Protein AF-A0A1H6V659-F1 (afdb_monomer_lite)

Secondary structure (DSSP, 8-state):
-PPPPHHHHHHHHHHHHHHHHHHHHHHHHHHHHHHSTT-PPPHHHHHHHHHHHHHHHHHHHTT------SSHHHHHHHHHHHIIIIIHHHHHHHHHHHHHHHHHHHHHHT-PPP-HHHHHHHHHHHHHH-TT---

Foldseek 3Di:
DDWDDPVVVVVPPLVVLLVLLLVLLVVLQVVVCVVPPPQHQDPVNSVVLSVVSSVQLVVVCVPVDDDGHRDDVVVVVSVVVCCVVPVVVVSNVVSNVSVVVVSVVVDVVVPDDPDPVRVVVVVVVVVVVDVPPDD

Structure (mmCIF, N/CA/C/O backbone):
data_AF-A0A1H6V659-F1
#
_entry.id   AF-A0A1H6V659-F1
#
loop_
_atom_site.group_PDB
_atom_site.id
_atom_site.type_symbol
_atom_site.label_atom_id
_atom_site.label_alt_id
_atom_site.label_comp_id
_atom_site.label_asym_id
_atom_site.label_entity_id
_atom_site.label_seq_id
_atom_site.pdbx_PDB_ins_code
_atom_site.Cartn_x
_atom_site.Cartn_y
_atom_site.Cartn_z
_atom_site.occupancy
_atom_site.B_iso_or_equiv
_atom_site.auth_seq_id
_atom_site.auth_comp_id
_atom_site.auth_asym_id
_atom_site.auth_atom_id
_atom_site.pdbx_PDB_model_num
ATOM 1 N N . MET A 1 1 ? 20.342 -2.936 -30.515 1.00 53.81 1 MET A N 1
ATOM 2 C CA . MET A 1 1 ? 19.584 -3.588 -29.428 1.00 53.81 1 MET A CA 1
ATOM 3 C C . MET A 1 1 ? 18.122 -3.238 -29.631 1.00 53.81 1 MET A C 1
ATOM 5 O O . MET A 1 1 ? 17.866 -2.112 -30.039 1.00 53.81 1 MET A O 1
ATOM 9 N N . SER A 1 2 ? 17.207 -4.199 -29.489 1.00 67.94 2 SER A N 1
ATOM 10 C CA . SER A 1 2 ? 15.768 -3.913 -29.564 1.00 67.94 2 SER A CA 1
ATOM 11 C C . SER A 1 2 ? 15.369 -3.206 -28.279 1.00 67.94 2 SER A C 1
ATOM 13 O O . SER A 1 2 ? 15.741 -3.675 -27.211 1.00 67.94 2 SER A O 1
ATOM 15 N N . GLU A 1 3 ? 14.647 -2.096 -28.379 1.00 75.81 3 GLU A N 1
ATOM 16 C CA . GLU A 1 3 ? 14.036 -1.466 -27.208 1.00 75.81 3 GLU A CA 1
ATOM 17 C C . GLU A 1 3 ? 13.006 -2.420 -26.590 1.00 75.81 3 GLU A C 1
ATOM 19 O O . GLU A 1 3 ? 12.356 -3.196 -27.306 1.00 75.81 3 GLU A O 1
ATOM 24 N N . LEU A 1 4 ? 12.878 -2.369 -25.263 1.00 82.50 4 LEU A N 1
ATOM 25 C CA . LEU A 1 4 ? 11.838 -3.082 -24.537 1.00 82.50 4 LEU A CA 1
ATOM 26 C C . LEU A 1 4 ? 10.469 -2.552 -24.972 1.00 82.50 4 LEU A C 1
ATOM 28 O O . LEU A 1 4 ? 10.239 -1.341 -25.054 1.00 82.50 4 LEU A O 1
ATOM 32 N N . LYS A 1 5 ? 9.540 -3.466 -25.241 1.00 86.06 5 LYS A N 1
ATOM 33 C CA . LYS A 1 5 ? 8.192 -3.100 -25.662 1.00 86.06 5 LYS A CA 1
ATOM 34 C C . LYS A 1 5 ? 7.433 -2.456 -24.507 1.00 86.06 5 LYS A C 1
ATOM 36 O O . LYS A 1 5 ? 7.476 -2.925 -23.370 1.00 86.06 5 LYS A O 1
ATOM 41 N N . LYS A 1 6 ? 6.689 -1.389 -24.806 1.00 83.69 6 LYS A N 1
ATOM 42 C CA . LYS A 1 6 ? 5.849 -0.711 -23.806 1.00 83.69 6 LYS A CA 1
ATOM 43 C C . LYS A 1 6 ? 4.789 -1.637 -23.229 1.00 83.69 6 LYS A C 1
ATOM 45 O O . LYS A 1 6 ? 4.456 -1.500 -22.059 1.00 83.69 6 LYS A O 1
ATOM 50 N N . GLU A 1 7 ? 4.290 -2.572 -24.025 1.00 87.25 7 GLU A N 1
ATOM 51 C CA . GLU A 1 7 ? 3.294 -3.552 -23.608 1.00 87.25 7 GLU A CA 1
ATOM 52 C C . GLU A 1 7 ? 3.806 -4.431 -22.459 1.00 87.25 7 GLU A C 1
ATOM 54 O O . GLU A 1 7 ? 3.070 -4.660 -21.503 1.00 87.25 7 GLU A O 1
ATOM 59 N N . ASP A 1 8 ? 5.076 -4.843 -22.502 1.00 88.50 8 ASP A N 1
ATOM 60 C CA . ASP A 1 8 ? 5.679 -5.691 -21.467 1.00 88.50 8 ASP A CA 1
ATOM 61 C C . ASP A 1 8 ? 5.825 -4.925 -20.139 1.00 88.50 8 ASP A C 1
ATOM 63 O O . ASP A 1 8 ? 5.511 -5.447 -19.067 1.00 88.50 8 ASP A O 1
ATOM 67 N N . MET A 1 9 ? 6.219 -3.646 -20.205 1.00 87.56 9 MET A N 1
ATOM 68 C CA . MET A 1 9 ? 6.275 -2.764 -19.031 1.00 87.56 9 MET A CA 1
ATOM 69 C C . MET A 1 9 ? 4.881 -2.527 -18.439 1.00 87.56 9 MET A C 1
ATOM 71 O O . MET A 1 9 ? 4.690 -2.633 -17.228 1.00 87.56 9 MET A O 1
ATOM 75 N N . LEU A 1 10 ? 3.896 -2.229 -19.290 1.00 85.06 10 LEU A N 1
ATOM 76 C CA . LEU A 1 10 ? 2.518 -1.958 -18.872 1.00 85.06 10 LEU A CA 1
ATOM 77 C C . LEU A 1 10 ? 1.808 -3.193 -18.315 1.00 85.06 10 LEU A C 1
ATOM 79 O O . LEU A 1 10 ? 0.912 -3.031 -17.495 1.00 85.06 10 LEU A O 1
ATOM 83 N N . ALA A 1 11 ? 2.204 -4.400 -18.715 1.00 89.06 11 ALA A N 1
ATOM 84 C CA . ALA A 1 11 ? 1.702 -5.632 -18.116 1.00 89.06 11 ALA A CA 1
ATOM 85 C C . ALA A 1 11 ? 2.274 -5.866 -16.706 1.00 89.06 11 ALA A C 1
ATOM 87 O O . ALA A 1 11 ? 1.576 -6.371 -15.837 1.00 89.06 11 ALA A O 1
ATOM 88 N N . TYR A 1 12 ? 3.525 -5.469 -16.458 1.00 90.62 12 TYR A N 1
ATOM 89 C CA . TYR A 1 12 ? 4.191 -5.672 -15.168 1.00 90.62 12 TYR A CA 1
ATOM 90 C C . TYR A 1 12 ? 3.716 -4.713 -14.068 1.00 90.62 12 TYR A C 1
ATOM 92 O O . TYR A 1 12 ? 3.625 -5.091 -12.900 1.00 90.62 12 TYR A O 1
ATOM 100 N N . ILE A 1 13 ? 3.438 -3.458 -14.430 1.00 91.62 13 ILE A N 1
ATOM 101 C CA . ILE A 1 13 ? 3.163 -2.384 -13.464 1.00 91.62 13 ILE A CA 1
ATOM 102 C C . ILE A 1 13 ? 1.929 -2.669 -12.586 1.00 91.62 13 ILE A C 1
ATOM 104 O O . ILE A 1 13 ? 2.074 -2.613 -11.365 1.00 91.62 13 ILE A O 1
ATOM 108 N N . PRO A 1 14 ? 0.731 -2.974 -13.128 1.00 92.56 14 PRO A N 1
ATOM 109 C CA . PRO A 1 14 ? -0.481 -3.106 -12.316 1.00 92.56 14 PRO A CA 1
ATOM 110 C C . PRO A 1 14 ? -0.367 -4.204 -11.259 1.00 92.56 14 PRO A C 1
ATOM 112 O O . PRO A 1 14 ? -0.750 -3.997 -10.104 1.00 92.56 14 PRO A O 1
ATOM 115 N N . ASP A 1 15 ? 0.226 -5.338 -11.637 1.00 94.06 15 ASP A N 1
ATOM 116 C CA . ASP A 1 15 ? 0.445 -6.470 -10.741 1.00 94.06 15 ASP A CA 1
ATOM 117 C C . ASP A 1 15 ? 1.363 -6.070 -9.585 1.00 94.06 15 ASP A C 1
ATOM 119 O O . ASP A 1 15 ? 1.059 -6.341 -8.422 1.00 94.06 15 ASP A O 1
ATOM 123 N N . LYS A 1 16 ? 2.448 -5.341 -9.874 1.00 94.88 16 LYS A N 1
ATOM 124 C CA . LYS A 1 16 ? 3.387 -4.905 -8.836 1.00 94.88 16 LYS A CA 1
ATOM 125 C C . LYS A 1 16 ? 2.857 -3.822 -7.925 1.00 94.88 16 LYS A C 1
ATOM 127 O O . LYS A 1 16 ? 3.142 -3.864 -6.730 1.00 94.88 16 LYS A O 1
ATOM 132 N N . LEU A 1 17 ? 2.084 -2.876 -8.447 1.00 95.38 17 LEU A N 1
ATOM 133 C CA . LEU A 1 17 ? 1.415 -1.881 -7.610 1.00 95.38 17 LEU A CA 1
ATOM 134 C C . LEU A 1 17 ? 0.403 -2.564 -6.677 1.00 95.38 17 LEU A C 1
ATOM 136 O O . LEU A 1 17 ? 0.343 -2.240 -5.493 1.00 95.38 17 LEU A O 1
ATOM 140 N N . THR A 1 18 ? -0.336 -3.555 -7.179 1.00 96.31 18 THR A N 1
ATOM 141 C CA . THR A 1 18 ? -1.296 -4.326 -6.377 1.00 96.31 18 THR A CA 1
ATOM 142 C C . THR A 1 18 ? -0.598 -5.133 -5.283 1.00 96.31 18 THR A C 1
ATOM 144 O O . THR A 1 18 ? -0.992 -5.056 -4.119 1.00 96.31 18 THR A O 1
ATOM 147 N N . GLU A 1 19 ? 0.460 -5.869 -5.635 1.00 96.75 19 GLU A N 1
ATOM 148 C CA . GLU A 1 19 ? 1.263 -6.672 -4.704 1.00 96.75 19 GLU A CA 1
ATOM 149 C C . GLU A 1 19 ? 1.836 -5.805 -3.576 1.00 96.75 19 GLU A C 1
ATOM 151 O O . GLU A 1 19 ? 1.592 -6.069 -2.397 1.00 96.75 19 GLU A O 1
ATOM 156 N N . LYS A 1 20 ? 2.542 -4.728 -3.936 1.00 96.50 20 LYS A N 1
ATOM 157 C CA . LYS A 1 20 ? 3.213 -3.836 -2.983 1.00 96.50 20 LYS A CA 1
ATOM 158 C C . LYS A 1 20 ? 2.225 -3.055 -2.117 1.00 96.50 20 LYS A C 1
ATOM 160 O O . LYS A 1 20 ? 2.389 -2.998 -0.900 1.00 96.50 20 LYS A O 1
ATOM 165 N N . GLY A 1 21 ? 1.165 -2.513 -2.721 1.00 95.94 21 GLY A N 1
ATOM 166 C CA . GLY A 1 21 ? 0.117 -1.793 -1.996 1.00 95.94 21 GLY A CA 1
ATOM 167 C C . GLY A 1 21 ? -0.611 -2.682 -0.986 1.00 95.94 21 GLY A C 1
ATOM 168 O O . GLY A 1 21 ? -0.854 -2.259 0.142 1.00 95.94 21 GLY A O 1
ATOM 169 N N . THR A 1 22 ? -0.896 -3.933 -1.358 1.00 96.62 22 THR A N 1
ATOM 170 C CA . THR A 1 22 ? -1.513 -4.913 -0.451 1.00 96.62 22 THR A CA 1
ATOM 171 C C . THR A 1 22 ? -0.572 -5.292 0.688 1.00 96.62 22 THR A C 1
ATOM 173 O O . THR A 1 22 ? -1.000 -5.326 1.840 1.00 96.62 22 THR A O 1
ATOM 176 N N . ALA A 1 23 ? 0.703 -5.556 0.386 1.00 96.38 23 ALA A N 1
ATOM 177 C CA . ALA A 1 23 ? 1.687 -5.971 1.382 1.00 96.38 23 ALA A CA 1
ATOM 178 C C . ALA A 1 23 ? 1.857 -4.925 2.495 1.00 96.38 23 ALA A C 1
ATOM 180 O O . ALA A 1 23 ? 1.699 -5.266 3.667 1.00 96.38 23 ALA A O 1
ATOM 181 N N . ILE A 1 24 ? 2.075 -3.652 2.135 1.00 95.44 24 ILE A N 1
ATOM 182 C CA . ILE A 1 24 ? 2.216 -2.573 3.126 1.00 95.44 24 ILE A CA 1
ATOM 183 C C . ILE A 1 24 ? 0.920 -2.381 3.916 1.00 95.44 24 ILE A C 1
ATOM 185 O O . ILE A 1 24 ? 0.961 -2.227 5.134 1.00 95.44 24 ILE A O 1
ATOM 189 N N . ALA A 1 25 ? -0.242 -2.409 3.256 1.00 95.81 25 ALA A N 1
ATOM 190 C CA . ALA A 1 25 ? -1.519 -2.253 3.947 1.00 95.81 25 ALA A CA 1
ATOM 191 C C . ALA A 1 25 ? -1.721 -3.324 5.027 1.00 95.81 25 ALA A C 1
ATOM 193 O O . ALA A 1 25 ? -2.099 -3.005 6.154 1.00 95.81 25 ALA A O 1
ATOM 194 N N . VAL A 1 26 ? -1.442 -4.587 4.695 1.00 95.69 26 VAL A N 1
ATOM 195 C CA . VAL A 1 26 ? -1.544 -5.705 5.639 1.00 95.69 26 VAL A CA 1
ATOM 196 C C . VAL A 1 26 ? -0.542 -5.552 6.780 1.00 95.69 26 VAL A C 1
ATOM 198 O O . VAL A 1 26 ? -0.919 -5.731 7.937 1.00 95.69 26 VAL A O 1
ATOM 201 N N . GLU A 1 27 ? 0.706 -5.199 6.477 1.00 95.75 27 GLU A N 1
ATOM 202 C CA . GLU A 1 27 ? 1.741 -4.980 7.487 1.00 95.75 27 GLU A CA 1
ATOM 203 C C . GLU A 1 27 ? 1.349 -3.874 8.477 1.00 95.75 27 GLU A C 1
ATOM 205 O O . GLU A 1 27 ? 1.367 -4.091 9.688 1.00 95.75 27 GLU A O 1
ATOM 210 N N . GLU A 1 28 ? 0.926 -2.713 7.978 1.00 95.50 28 GLU A N 1
ATOM 211 C CA . GLU A 1 28 ? 0.528 -1.574 8.807 1.00 95.50 28 GLU A CA 1
ATOM 212 C C . GLU A 1 28 ? -0.707 -1.875 9.663 1.00 95.50 28 GLU A C 1
ATOM 214 O O . GLU A 1 28 ? -0.763 -1.478 10.827 1.00 95.50 28 GLU A O 1
ATOM 219 N N . ILE A 1 29 ? -1.682 -2.618 9.128 1.00 94.44 29 ILE A N 1
ATOM 220 C CA . ILE A 1 29 ? -2.839 -3.091 9.901 1.00 94.44 29 ILE A CA 1
ATOM 221 C C . ILE A 1 29 ? -2.375 -3.975 11.063 1.00 94.44 29 ILE A C 1
ATOM 223 O O . ILE A 1 29 ? -2.781 -3.752 12.203 1.00 94.44 29 ILE A O 1
ATOM 227 N N . LEU A 1 30 ? -1.509 -4.955 10.796 1.00 93.62 30 LEU A N 1
ATOM 228 C CA . LEU A 1 30 ? -1.004 -5.863 11.829 1.00 93.62 30 LEU A CA 1
ATOM 229 C C . LEU A 1 30 ? -0.177 -5.121 12.885 1.00 93.62 30 LEU A C 1
ATOM 231 O O . LEU A 1 30 ? -0.320 -5.392 14.080 1.00 93.62 30 LEU A O 1
ATOM 235 N N . ASN A 1 31 ? 0.657 -4.170 12.463 1.00 94.50 31 ASN A N 1
ATOM 236 C CA . ASN A 1 31 ? 1.430 -3.323 13.366 1.00 94.50 31 ASN A CA 1
ATOM 237 C C . ASN A 1 31 ? 0.504 -2.487 14.254 1.00 94.50 31 ASN A C 1
ATOM 239 O O . ASN A 1 31 ? 0.663 -2.486 15.475 1.00 94.50 31 ASN A O 1
ATOM 243 N N . PHE A 1 32 ? -0.517 -1.859 13.672 1.00 93.31 32 PHE A N 1
ATOM 244 C CA . PHE A 1 32 ? -1.490 -1.078 14.424 1.00 93.31 32 PHE A CA 1
ATOM 245 C C . PHE A 1 32 ? -2.237 -1.918 15.469 1.00 93.31 32 PHE A C 1
ATOM 247 O O . PHE A 1 32 ? -2.370 -1.487 16.615 1.00 93.31 32 PHE A O 1
ATOM 254 N N . GLU A 1 33 ? -2.703 -3.115 15.111 1.00 92.50 33 GLU A N 1
ATOM 255 C CA . GLU A 1 33 ? -3.425 -4.007 16.030 1.00 92.50 33 GLU A CA 1
ATOM 256 C C . GLU A 1 33 ? -2.531 -4.531 17.155 1.00 92.50 33 GLU A C 1
ATOM 258 O O . GLU A 1 33 ? -2.971 -4.665 18.299 1.00 92.50 33 GLU A O 1
ATOM 263 N N . LYS A 1 34 ? -1.251 -4.773 16.856 1.00 93.19 34 LYS A N 1
ATOM 264 C CA . LYS A 1 34 ? -0.245 -5.136 17.857 1.00 93.19 34 LYS A CA 1
ATOM 265 C C . LYS A 1 34 ? 0.032 -3.990 18.833 1.00 93.19 34 LYS A C 1
ATOM 267 O O . LYS A 1 34 ? 0.211 -4.238 20.023 1.00 93.19 34 LYS A O 1
ATOM 272 N N . GLU A 1 35 ? 0.074 -2.753 18.342 1.00 93.06 35 GLU A N 1
ATOM 273 C CA . GLU A 1 35 ? 0.264 -1.546 19.157 1.00 93.06 35 GLU A CA 1
ATOM 274 C C . GLU A 1 35 ? -0.990 -1.159 19.957 1.00 93.06 35 GLU A C 1
ATOM 276 O O . GLU A 1 35 ? -0.877 -0.522 21.004 1.00 93.06 35 GLU A O 1
ATOM 281 N N . ASN A 1 36 ? -2.180 -1.557 19.496 1.00 88.44 36 ASN A N 1
ATOM 282 C CA . ASN A 1 36 ? -3.470 -1.197 20.087 1.00 88.44 36 ASN A CA 1
ATOM 283 C C . ASN A 1 36 ? -4.288 -2.445 20.462 1.00 88.44 36 ASN A C 1
ATOM 285 O O . ASN A 1 36 ? -5.353 -2.689 19.880 1.00 88.44 36 ASN A O 1
ATOM 289 N N . PRO A 1 37 ? -3.835 -3.230 21.459 1.00 83.56 37 PRO A N 1
ATOM 290 C CA . PRO A 1 37 ? -4.552 -4.421 21.892 1.00 83.56 37 PRO A CA 1
ATOM 291 C C . PRO A 1 37 ? -5.968 -4.048 22.356 1.00 83.56 37 PRO A C 1
ATOM 293 O O . PRO A 1 37 ? -6.145 -3.241 23.267 1.00 83.56 37 PRO A O 1
ATOM 296 N N . GLY A 1 38 ? -6.981 -4.630 21.711 1.00 79.38 38 GLY A N 1
ATOM 297 C CA . GLY A 1 38 ? -8.400 -4.358 21.975 1.00 79.38 38 GLY A CA 1
ATOM 298 C C . GLY A 1 38 ? -9.119 -3.584 20.867 1.00 79.38 38 GLY A C 1
ATOM 299 O O . GLY A 1 38 ? -10.346 -3.551 20.866 1.00 79.38 38 GLY A O 1
ATOM 300 N N . ILE A 1 39 ? -8.390 -3.027 19.896 1.00 81.25 39 ILE A N 1
ATOM 301 C CA . ILE A 1 39 ? -8.976 -2.510 18.656 1.00 81.25 39 ILE A CA 1
ATOM 302 C C . ILE A 1 39 ? -8.754 -3.553 17.568 1.00 81.25 39 ILE A C 1
ATOM 304 O O . ILE A 1 39 ? -7.623 -3.788 17.158 1.00 81.25 39 ILE A O 1
ATOM 308 N N . ASN A 1 40 ? -9.836 -4.169 17.101 1.00 84.38 40 ASN A N 1
ATOM 309 C CA . ASN A 1 40 ? -9.804 -5.019 15.917 1.00 84.38 40 ASN A CA 1
ATOM 310 C C . ASN A 1 40 ? -10.367 -4.233 14.735 1.00 84.38 40 ASN A C 1
ATOM 312 O O . ASN A 1 40 ? -11.483 -3.716 14.826 1.00 84.38 40 ASN A O 1
ATOM 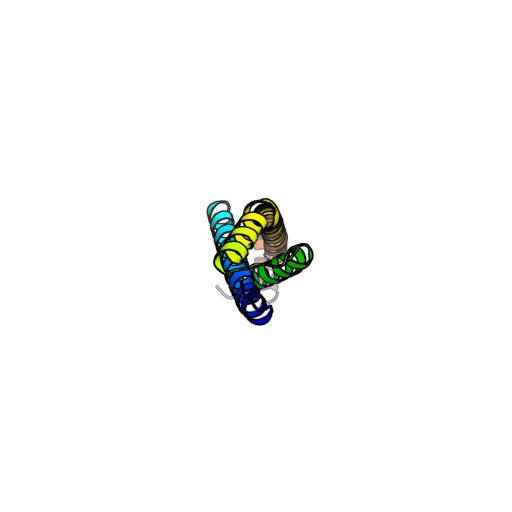316 N N . ILE A 1 41 ? -9.610 -4.148 13.643 1.00 87.50 41 ILE A N 1
ATOM 317 C CA . ILE A 1 41 ? -10.064 -3.491 12.419 1.00 87.50 41 ILE A CA 1
ATOM 318 C C . ILE A 1 41 ? -11.041 -4.437 11.699 1.00 87.50 41 ILE A C 1
ATOM 320 O O . ILE A 1 41 ? -10.640 -5.545 11.316 1.00 87.50 41 ILE A O 1
ATOM 324 N N . PRO A 1 42 ? -12.310 -4.029 11.489 1.00 90.31 42 PRO A N 1
ATOM 325 C CA . PRO A 1 42 ? -13.301 -4.817 10.759 1.00 90.31 42 PRO A CA 1
ATOM 326 C C . PRO A 1 42 ? -12.844 -5.190 9.342 1.00 90.31 42 PRO A C 1
ATOM 328 O O . PRO A 1 42 ? -12.080 -4.461 8.711 1.00 90.31 42 PRO A O 1
ATOM 331 N N . ALA A 1 43 ? -13.301 -6.336 8.832 1.00 90.75 43 ALA A N 1
ATOM 332 C CA . ALA A 1 43 ? -12.829 -6.887 7.558 1.00 90.75 43 ALA A CA 1
ATOM 333 C C . ALA A 1 43 ? -13.111 -5.973 6.348 1.00 90.75 43 ALA A C 1
ATOM 335 O O . ALA A 1 43 ? -12.250 -5.812 5.488 1.00 90.75 43 ALA A O 1
ATOM 336 N N . ASP A 1 44 ? -14.276 -5.334 6.318 1.00 89.81 44 ASP A N 1
ATOM 337 C CA . ASP A 1 44 ? -14.676 -4.328 5.327 1.00 89.81 44 ASP A CA 1
ATOM 338 C C . ASP A 1 44 ? -13.766 -3.092 5.358 1.00 89.81 44 ASP A C 1
ATOM 340 O O . ASP A 1 44 ? -13.371 -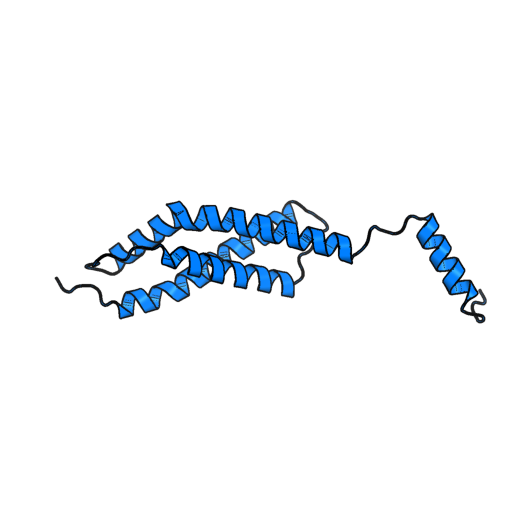2.551 4.319 1.00 89.81 44 ASP A O 1
ATOM 344 N N . LEU A 1 45 ? -13.362 -2.671 6.557 1.00 89.75 45 LEU A N 1
ATOM 345 C CA . LEU A 1 45 ? -12.424 -1.571 6.716 1.00 89.75 45 LEU A CA 1
ATOM 346 C C . LEU A 1 45 ? -11.010 -1.964 6.269 1.00 89.75 45 LEU A C 1
ATOM 348 O O . LEU A 1 45 ? -10.339 -1.167 5.615 1.00 89.75 45 LEU A O 1
ATOM 352 N N . ARG A 1 46 ? -10.567 -3.196 6.554 1.00 93.69 46 ARG A N 1
ATOM 353 C CA . ARG A 1 46 ? -9.289 -3.725 6.043 1.00 93.69 46 ARG A CA 1
ATOM 354 C C . ARG A 1 46 ? -9.263 -3.721 4.518 1.00 93.69 46 ARG A C 1
ATOM 356 O O . ARG A 1 46 ? -8.299 -3.234 3.936 1.00 93.69 46 ARG A O 1
ATOM 363 N N . GLU A 1 47 ? -10.326 -4.205 3.878 1.00 93.94 47 GLU A N 1
ATOM 364 C CA . GLU A 1 47 ? -10.456 -4.177 2.419 1.00 93.94 47 GLU A CA 1
ATOM 365 C C . GLU A 1 47 ? -10.404 -2.741 1.889 1.00 93.94 47 GLU A C 1
ATOM 367 O O . GLU A 1 47 ? -9.654 -2.444 0.961 1.00 93.94 47 GLU A O 1
ATOM 372 N N . THR A 1 48 ? -11.112 -1.817 2.539 1.00 92.88 48 THR A N 1
ATOM 373 C CA . THR A 1 48 ? -11.082 -0.393 2.184 1.00 92.88 48 THR A CA 1
ATOM 374 C C . THR A 1 48 ? -9.670 0.194 2.280 1.00 92.88 48 THR A C 1
ATOM 376 O O . THR A 1 48 ? -9.248 0.930 1.386 1.00 92.88 48 THR A O 1
ATOM 379 N N . ILE A 1 49 ? -8.919 -0.128 3.338 1.00 92.31 49 ILE A N 1
ATOM 380 C CA . ILE A 1 49 ? -7.530 0.321 3.517 1.00 92.31 49 ILE A CA 1
ATOM 381 C C . ILE A 1 49 ? -6.638 -0.238 2.402 1.00 92.31 49 ILE A C 1
ATOM 383 O O . ILE A 1 49 ? -5.861 0.519 1.819 1.00 92.31 49 ILE A O 1
ATOM 387 N N . VAL A 1 50 ? -6.776 -1.520 2.056 1.00 94.75 50 VAL A N 1
ATOM 388 C CA . VAL A 1 50 ? -6.027 -2.148 0.955 1.00 94.75 50 VAL A CA 1
ATOM 389 C C . VAL A 1 50 ? -6.334 -1.460 -0.377 1.00 94.75 50 VAL A C 1
ATOM 391 O O . VAL A 1 50 ? -5.412 -1.035 -1.071 1.00 94.75 50 VAL A O 1
ATOM 394 N N . GLN A 1 51 ? -7.612 -1.272 -0.715 1.00 94.50 51 GLN A N 1
ATOM 395 C CA . GLN A 1 51 ? -8.017 -0.634 -1.973 1.00 94.50 51 GLN A CA 1
ATOM 396 C C . GLN A 1 51 ? -7.506 0.808 -2.083 1.00 94.50 51 GLN A C 1
ATOM 398 O O . GLN A 1 51 ? -6.996 1.203 -3.132 1.00 94.50 51 GLN A O 1
ATOM 403 N N . ARG A 1 52 ? -7.576 1.586 -0.993 1.00 92.62 52 ARG A N 1
ATOM 404 C CA . ARG A 1 52 ? -6.999 2.940 -0.947 1.00 92.62 52 ARG A CA 1
ATOM 405 C C . ARG A 1 52 ? -5.488 2.904 -1.165 1.00 92.62 52 ARG A C 1
ATOM 407 O O . ARG A 1 52 ? -4.985 3.632 -2.006 1.00 92.62 52 ARG A O 1
ATOM 414 N N . SER A 1 53 ? -4.787 1.986 -0.503 1.00 93.56 53 SER A N 1
ATOM 415 C CA . SER A 1 53 ? -3.332 1.826 -0.642 1.00 93.56 53 SER A CA 1
ATOM 416 C C . SER A 1 53 ? -2.909 1.554 -2.087 1.00 93.56 53 SER A C 1
ATOM 418 O O . SER A 1 53 ? -1.968 2.168 -2.587 1.00 93.56 53 SER A O 1
ATOM 420 N N . ILE A 1 54 ? -3.631 0.674 -2.784 1.00 95.06 54 ILE A N 1
ATOM 421 C CA . ILE A 1 54 ? -3.388 0.380 -4.202 1.00 95.06 54 ILE A CA 1
ATOM 422 C C . ILE A 1 54 ? -3.664 1.618 -5.064 1.00 95.06 54 ILE A C 1
ATOM 424 O O . ILE A 1 54 ? -2.868 1.941 -5.949 1.00 95.06 54 ILE A O 1
ATOM 428 N N . ALA A 1 55 ? -4.765 2.331 -4.810 1.00 94.62 55 ALA A N 1
ATOM 429 C CA . ALA A 1 55 ? -5.132 3.534 -5.554 1.00 94.62 55 ALA A CA 1
ATOM 430 C C . ALA A 1 55 ? -4.104 4.663 -5.378 1.00 94.62 55 ALA A C 1
ATOM 432 O O . ALA A 1 55 ? -3.689 5.275 -6.360 1.00 94.62 55 ALA A O 1
ATOM 433 N N . ASP A 1 56 ? -3.642 4.896 -4.154 1.00 92.31 56 ASP A N 1
ATOM 434 C CA . ASP A 1 56 ? -2.666 5.937 -3.834 1.00 92.31 56 ASP A CA 1
ATOM 435 C C . ASP A 1 56 ? -1.275 5.611 -4.391 1.00 92.31 56 ASP A C 1
ATOM 437 O O . ASP A 1 56 ? -0.587 6.488 -4.922 1.00 92.31 56 ASP A O 1
ATOM 441 N N . LEU A 1 57 ? -0.870 4.338 -4.353 1.00 94.38 57 LEU A N 1
ATOM 442 C CA . LEU A 1 57 ? 0.360 3.889 -4.999 1.00 94.38 57 LEU A CA 1
ATOM 443 C C . LEU A 1 57 ? 0.265 4.023 -6.529 1.00 94.38 57 LEU A C 1
ATOM 445 O O . LEU A 1 57 ? 1.216 4.470 -7.171 1.00 94.38 57 LEU A O 1
ATOM 449 N N . SER A 1 58 ? -0.897 3.721 -7.112 1.00 93.94 58 SER A N 1
ATOM 450 C CA . SER A 1 58 ? -1.167 3.920 -8.543 1.00 93.94 58 SER A CA 1
ATOM 451 C C . SER A 1 58 ? -1.158 5.398 -8.934 1.00 93.94 58 SER A C 1
ATOM 453 O O . SER A 1 58 ? -0.630 5.758 -9.984 1.00 93.94 58 SER A O 1
ATOM 455 N N . PHE A 1 59 ? -1.687 6.275 -8.079 1.00 92.25 59 PHE A N 1
ATOM 456 C CA . PHE A 1 59 ? -1.598 7.717 -8.275 1.00 92.25 59 PHE A CA 1
ATOM 457 C C . PHE A 1 59 ? -0.146 8.198 -8.191 1.00 92.25 59 PHE A C 1
ATOM 459 O O . PHE A 1 59 ? 0.315 8.916 -9.076 1.00 92.25 59 PHE A O 1
ATOM 466 N N . SER A 1 60 ? 0.608 7.744 -7.190 1.00 91.00 60 SER A N 1
ATOM 467 C CA . SER A 1 60 ? 2.034 8.062 -7.035 1.00 91.00 60 SER A CA 1
ATOM 468 C C . SER A 1 60 ? 2.856 7.598 -8.237 1.00 91.00 60 SER A C 1
ATOM 470 O O . SER A 1 60 ? 3.782 8.286 -8.669 1.00 91.00 60 SER A O 1
ATOM 472 N N . PHE A 1 61 ? 2.490 6.460 -8.833 1.00 91.62 61 PHE A N 1
ATOM 473 C CA . PHE A 1 61 ? 3.116 5.954 -10.050 1.00 91.62 61 PHE A CA 1
ATOM 474 C C . PHE A 1 61 ? 2.973 6.912 -11.243 1.00 91.62 61 PHE A C 1
ATOM 476 O O . PHE A 1 61 ? 3.801 6.875 -12.146 1.00 91.62 61 PHE A O 1
ATOM 483 N N . SER A 1 62 ? 2.010 7.840 -11.249 1.00 89.44 62 SER A N 1
ATOM 484 C CA . SER A 1 62 ? 1.936 8.869 -12.300 1.00 89.44 62 SER A CA 1
ATOM 485 C C . SER A 1 62 ? 3.178 9.775 -12.359 1.00 89.44 62 SER A C 1
ATOM 487 O O . SER A 1 62 ? 3.477 10.344 -13.409 1.00 89.44 62 SER A O 1
ATOM 489 N N . GLU A 1 63 ? 3.945 9.872 -11.266 1.00 86.94 63 GLU A N 1
ATOM 490 C CA . GLU A 1 63 ? 5.224 10.586 -11.220 1.00 86.94 63 GLU A CA 1
ATOM 491 C C . GLU A 1 63 ? 6.414 9.737 -11.697 1.00 86.94 63 GLU A C 1
ATOM 493 O O . GLU A 1 63 ? 7.521 10.260 -11.881 1.00 86.94 63 GLU A O 1
ATOM 498 N N . PHE A 1 64 ? 6.216 8.429 -11.890 1.00 88.75 64 PHE A N 1
ATOM 499 C CA . PHE A 1 64 ? 7.251 7.518 -12.351 1.00 88.75 64 PHE A CA 1
ATOM 500 C C . PHE A 1 64 ? 7.616 7.824 -13.800 1.00 88.75 64 PHE A C 1
ATOM 502 O O . PHE A 1 64 ? 6.837 7.650 -14.739 1.00 88.75 64 PHE A O 1
ATOM 509 N N . ARG A 1 65 ? 8.850 8.286 -13.998 1.00 82.31 65 ARG A N 1
ATOM 510 C CA . ARG A 1 65 ? 9.364 8.583 -15.331 1.00 82.31 65 ARG A CA 1
ATOM 511 C C . ARG A 1 65 ? 9.897 7.309 -15.964 1.00 82.31 65 ARG A C 1
ATOM 513 O O . ARG A 1 65 ? 10.948 6.807 -15.567 1.00 82.31 65 ARG A O 1
ATOM 520 N N . THR A 1 66 ? 9.197 6.835 -16.988 1.00 76.25 66 THR A N 1
ATOM 521 C CA . THR A 1 66 ? 9.701 5.786 -17.875 1.00 76.25 66 THR A CA 1
ATOM 522 C C . THR A 1 66 ? 10.680 6.394 -18.879 1.00 76.25 66 THR A C 1
ATOM 524 O O . THR A 1 66 ? 10.316 7.306 -19.628 1.00 76.25 66 THR A O 1
ATOM 527 N N . HIS A 1 67 ? 11.909 5.889 -18.916 1.00 75.06 67 HIS A N 1
ATOM 528 C CA . HIS A 1 67 ? 12.852 6.133 -20.009 1.00 75.06 67 HIS A CA 1
ATOM 529 C C . HIS A 1 67 ? 12.820 4.958 -20.995 1.00 75.06 67 HIS A C 1
ATOM 531 O O . HIS A 1 67 ? 12.118 3.976 -20.764 1.00 75.06 67 HIS A O 1
ATOM 537 N N . ALA A 1 68 ? 13.515 5.071 -22.128 1.00 76.88 68 ALA A N 1
ATOM 538 C CA . ALA A 1 68 ? 13.670 3.931 -23.026 1.00 76.88 68 ALA A CA 1
ATOM 539 C C . ALA A 1 68 ? 14.576 2.898 -22.341 1.00 76.88 68 ALA A C 1
ATOM 541 O O . ALA A 1 68 ? 15.766 3.151 -22.158 1.00 76.88 68 ALA A O 1
ATOM 542 N N . PHE A 1 69 ? 13.996 1.772 -21.930 1.00 84.88 69 PHE A N 1
ATOM 543 C CA . PHE A 1 69 ? 14.734 0.637 -21.383 1.00 84.88 69 PHE A CA 1
ATOM 544 C C . PHE A 1 69 ? 15.098 -0.325 -22.512 1.00 84.88 69 PHE A C 1
ATOM 546 O O . PHE A 1 69 ? 14.311 -0.556 -23.435 1.00 84.88 69 PHE A O 1
ATOM 553 N N . THR A 1 70 ? 16.306 -0.872 -22.454 1.00 84.75 70 THR A N 1
ATOM 554 C CA . THR A 1 70 ? 16.789 -1.870 -23.416 1.00 84.75 70 THR A CA 1
ATOM 555 C C . THR A 1 70 ? 16.404 -3.289 -23.026 1.00 84.75 70 THR A C 1
ATOM 557 O O . THR A 1 70 ? 16.297 -4.147 -23.899 1.00 84.75 70 THR A O 1
ATOM 560 N N . ASP A 1 71 ? 16.140 -3.525 -21.743 1.00 90.00 71 ASP A N 1
ATOM 561 C CA . ASP A 1 71 ? 15.686 -4.803 -21.217 1.00 90.00 71 ASP A CA 1
ATOM 562 C C . ASP A 1 71 ? 14.752 -4.627 -20.010 1.00 90.00 71 ASP A C 1
ATOM 564 O O . ASP A 1 71 ? 14.578 -3.537 -19.460 1.00 90.00 71 ASP A O 1
ATOM 568 N N . MET A 1 72 ? 14.083 -5.725 -19.657 1.00 90.50 72 MET A N 1
ATOM 569 C CA . MET A 1 72 ? 13.073 -5.755 -18.604 1.00 90.50 72 MET A CA 1
ATOM 570 C C . MET A 1 72 ? 13.680 -5.699 -17.200 1.00 90.50 72 MET A C 1
ATOM 572 O O . MET A 1 72 ? 13.000 -5.279 -16.267 1.00 90.50 72 MET A O 1
ATOM 576 N N . ASP A 1 73 ? 14.924 -6.134 -17.022 1.00 92.31 73 ASP A N 1
ATOM 577 C CA . ASP A 1 73 ? 15.532 -6.202 -15.697 1.00 92.31 73 ASP A CA 1
ATOM 578 C C . ASP A 1 73 ? 16.007 -4.812 -15.250 1.00 92.31 73 ASP A C 1
ATOM 580 O O . ASP A 1 73 ? 15.709 -4.421 -14.122 1.00 92.31 73 ASP A O 1
ATOM 584 N N . ASP A 1 74 ? 16.551 -4.005 -16.164 1.00 91.38 74 ASP A N 1
ATOM 585 C CA . ASP A 1 74 ? 16.822 -2.576 -15.966 1.00 91.38 74 ASP A CA 1
ATOM 586 C C . ASP A 1 74 ? 15.547 -1.808 -15.581 1.00 91.38 74 ASP A C 1
ATOM 588 O O . ASP A 1 74 ? 15.536 -0.972 -14.671 1.00 91.38 74 ASP A O 1
ATOM 592 N N . PHE A 1 75 ? 14.435 -2.098 -16.267 1.00 92.06 75 PHE A N 1
ATOM 593 C CA . PHE A 1 75 ? 13.141 -1.491 -15.959 1.00 92.06 75 PHE A CA 1
ATOM 594 C C . PHE A 1 75 ? 12.663 -1.854 -14.548 1.00 92.06 75 PHE A C 1
ATOM 596 O O . PHE A 1 75 ? 12.214 -0.977 -13.804 1.00 92.06 75 PHE A O 1
ATOM 603 N N . LYS A 1 76 ? 12.769 -3.133 -14.165 1.00 93.38 76 LYS A N 1
ATOM 604 C CA . LYS A 1 76 ? 12.403 -3.598 -12.821 1.00 93.38 76 LYS A CA 1
ATOM 605 C C . LYS A 1 76 ? 13.273 -2.946 -11.757 1.00 93.38 76 LYS A C 1
ATOM 607 O O . LYS A 1 76 ? 12.732 -2.486 -10.760 1.00 93.38 76 LYS A O 1
ATOM 612 N N . GLU A 1 77 ? 14.585 -2.870 -11.961 1.00 93.81 77 GLU A N 1
ATOM 613 C CA . GLU A 1 77 ? 15.493 -2.228 -11.008 1.00 93.81 77 GLU A CA 1
ATOM 614 C C . GLU A 1 77 ? 15.142 -0.746 -10.825 1.00 93.81 77 GLU A C 1
ATOM 616 O O . GLU A 1 77 ? 15.043 -0.259 -9.697 1.00 93.81 77 GLU A O 1
ATOM 621 N N . HIS A 1 78 ? 14.866 -0.035 -11.921 1.00 92.94 78 HIS A N 1
ATOM 622 C CA . HIS A 1 78 ? 14.435 1.362 -11.862 1.00 92.94 78 HIS A CA 1
ATOM 623 C C . HIS A 1 78 ? 13.096 1.532 -11.132 1.00 92.94 78 HIS A C 1
ATOM 625 O O . HIS A 1 78 ? 12.936 2.466 -10.342 1.00 92.94 78 HIS A O 1
ATOM 631 N N . PHE A 1 79 ? 12.146 0.622 -11.357 1.00 93.75 79 PHE A N 1
ATOM 632 C CA . PHE A 1 79 ? 10.878 0.590 -10.630 1.00 93.75 79 PHE A CA 1
ATOM 633 C C . PHE A 1 79 ? 11.080 0.355 -9.129 1.00 93.75 79 PHE A C 1
ATOM 635 O O . PHE A 1 79 ? 10.557 1.122 -8.322 1.00 93.75 79 PHE A O 1
ATOM 642 N N . GLU A 1 80 ? 11.857 -0.660 -8.746 1.00 95.12 80 GLU A N 1
ATOM 643 C CA . GLU A 1 80 ? 12.124 -0.988 -7.342 1.00 95.12 80 GLU A CA 1
ATOM 644 C C . GLU A 1 80 ? 12.832 0.161 -6.622 1.00 95.12 80 GLU A C 1
ATOM 646 O O . GLU A 1 80 ? 12.463 0.516 -5.502 1.00 95.12 80 GLU A O 1
ATOM 651 N N . LYS A 1 81 ? 13.786 0.815 -7.291 1.00 94.81 81 LYS A N 1
ATOM 652 C CA . LYS A 1 81 ? 14.468 1.989 -6.747 1.00 94.81 81 LYS A CA 1
ATOM 653 C C . LYS A 1 81 ? 13.515 3.159 -6.528 1.00 94.81 81 LYS A C 1
ATOM 655 O O . LYS A 1 81 ? 13.508 3.753 -5.455 1.00 94.81 81 LYS A O 1
ATOM 660 N N . TRP A 1 82 ? 12.696 3.493 -7.526 1.00 94.25 82 TRP A N 1
ATOM 661 C CA . TRP A 1 82 ? 11.682 4.539 -7.373 1.00 94.25 82 TRP A CA 1
ATOM 662 C C . TRP A 1 82 ? 10.721 4.227 -6.223 1.00 94.25 82 TRP A C 1
ATOM 664 O O . TRP A 1 82 ? 10.392 5.116 -5.431 1.00 94.25 82 TRP A O 1
ATOM 674 N N . TYR A 1 83 ? 10.286 2.971 -6.133 1.00 94.88 83 TYR A N 1
ATOM 675 C CA . TYR A 1 83 ? 9.375 2.524 -5.098 1.00 94.88 83 TYR A CA 1
ATOM 676 C C . TYR A 1 83 ? 9.985 2.722 -3.706 1.00 94.88 83 TYR A C 1
ATOM 678 O O . TYR A 1 83 ? 9.386 3.423 -2.893 1.00 94.88 83 TYR A O 1
ATOM 686 N N . ALA A 1 84 ? 11.190 2.201 -3.467 1.00 95.38 84 ALA A N 1
ATOM 687 C CA . ALA A 1 84 ? 11.873 2.295 -2.178 1.00 95.38 84 ALA A CA 1
ATOM 688 C C . ALA A 1 84 ? 12.204 3.747 -1.782 1.00 95.38 84 ALA A C 1
ATOM 690 O O . ALA A 1 84 ? 11.983 4.160 -0.644 1.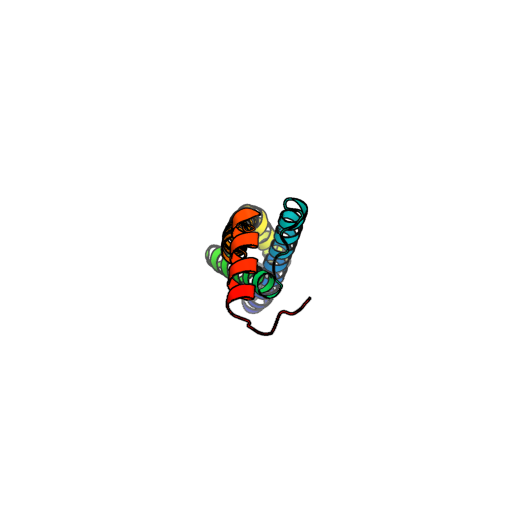00 95.38 84 ALA A O 1
ATOM 691 N N . ASP A 1 85 ? 12.693 4.556 -2.728 1.00 93.31 85 ASP A N 1
ATOM 692 C CA . ASP A 1 85 ? 13.153 5.919 -2.436 1.00 93.31 85 ASP A CA 1
ATOM 693 C C . ASP A 1 85 ? 11.996 6.899 -2.184 1.00 93.31 85 ASP A C 1
ATOM 695 O O . ASP A 1 85 ? 12.165 7.907 -1.490 1.00 93.31 85 ASP A O 1
ATOM 699 N N . ARG A 1 86 ? 10.825 6.661 -2.791 1.00 89.56 86 ARG A N 1
ATOM 700 C CA . ARG A 1 86 ? 9.710 7.623 -2.775 1.00 89.56 86 ARG A CA 1
ATOM 701 C C . ARG A 1 86 ? 8.389 7.030 -2.332 1.00 89.56 86 ARG A C 1
ATOM 703 O O . ARG A 1 86 ? 7.771 7.564 -1.410 1.00 89.56 86 ARG A O 1
ATOM 710 N N . ALA A 1 87 ? 7.925 6.005 -3.038 1.00 91.81 87 ALA A N 1
ATOM 711 C CA . ALA A 1 87 ? 6.546 5.555 -2.924 1.00 91.81 87 ALA A CA 1
ATOM 712 C C . ALA A 1 87 ? 6.296 4.848 -1.588 1.00 91.81 87 ALA A C 1
ATOM 714 O O . ALA A 1 87 ? 5.344 5.184 -0.892 1.00 91.81 87 ALA A O 1
ATOM 715 N N . GLU A 1 88 ? 7.183 3.943 -1.187 1.00 93.69 88 GLU A N 1
ATOM 716 C CA . GLU A 1 88 ? 7.057 3.133 0.024 1.00 93.69 88 GLU A CA 1
ATOM 717 C C . GLU A 1 88 ? 7.002 3.981 1.310 1.00 93.69 88 GLU A C 1
ATOM 719 O O . GLU A 1 88 ? 6.002 3.892 2.031 1.00 93.69 88 GLU A O 1
ATOM 724 N N . PRO A 1 89 ? 7.943 4.910 1.587 1.00 93.94 89 PRO A N 1
ATOM 725 C CA . PRO A 1 89 ? 7.859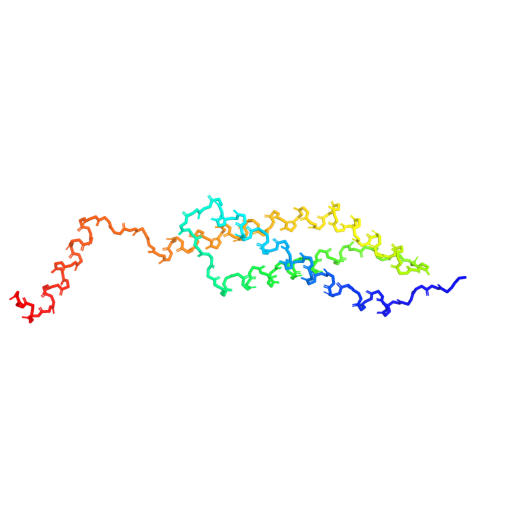 5.760 2.778 1.00 93.94 89 PRO A CA 1
ATOM 726 C C . PRO A 1 89 ? 6.637 6.690 2.796 1.00 93.94 89 PRO A C 1
ATOM 728 O O . PRO A 1 89 ? 6.150 7.085 3.861 1.00 93.94 89 PRO A O 1
ATOM 731 N N . ALA A 1 90 ? 6.158 7.123 1.627 1.00 91.38 90 ALA A N 1
ATOM 732 C CA . ALA A 1 90 ? 4.927 7.902 1.529 1.00 91.38 90 ALA A CA 1
ATOM 733 C C . ALA A 1 90 ? 3.703 7.036 1.854 1.00 91.38 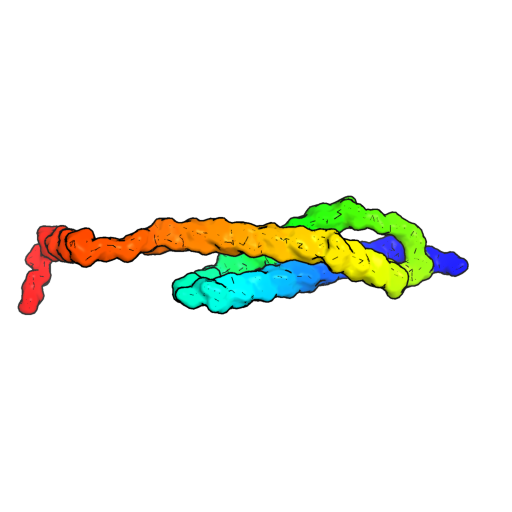90 ALA A C 1
ATOM 735 O O . ALA A 1 90 ? 2.846 7.462 2.632 1.00 91.38 90 ALA A O 1
ATOM 736 N N . LEU A 1 91 ? 3.676 5.809 1.331 1.00 93.75 91 LEU A N 1
ATOM 737 C CA . LEU A 1 91 ? 2.583 4.868 1.507 1.00 93.75 91 LEU A CA 1
ATOM 738 C C . LEU A 1 91 ? 2.435 4.436 2.970 1.00 93.75 91 LEU A C 1
ATOM 740 O O . LEU A 1 91 ? 1.334 4.541 3.504 1.00 93.75 91 LEU A O 1
ATOM 744 N N . HIS A 1 92 ? 3.529 4.084 3.658 1.00 94.75 92 HIS A N 1
ATOM 745 C CA . HIS A 1 92 ? 3.501 3.784 5.100 1.00 94.75 92 HIS A CA 1
ATOM 746 C C . HIS A 1 92 ? 2.875 4.926 5.915 1.00 94.75 92 HIS A C 1
ATOM 748 O O . HIS A 1 92 ? 1.945 4.718 6.695 1.00 94.75 92 HIS A O 1
ATOM 754 N N . ARG A 1 93 ? 3.335 6.170 5.708 1.00 92.56 93 ARG A N 1
ATOM 755 C CA . ARG A 1 93 ? 2.824 7.344 6.444 1.00 92.56 93 ARG A CA 1
ATOM 756 C C . ARG A 1 93 ? 1.332 7.561 6.220 1.00 92.56 93 ARG A C 1
ATOM 758 O O . ARG A 1 93 ? 0.588 7.857 7.159 1.00 92.56 93 ARG A O 1
ATOM 765 N N . MET A 1 94 ? 0.908 7.439 4.972 1.00 92.12 94 MET A N 1
ATOM 766 C CA . MET A 1 94 ? -0.477 7.621 4.578 1.00 92.12 94 MET A CA 1
ATOM 767 C C . MET A 1 94 ? -1.378 6.512 5.138 1.00 92.12 94 MET A C 1
ATOM 769 O O . MET A 1 94 ? -2.401 6.820 5.747 1.00 92.12 94 MET A O 1
ATOM 773 N N . ILE A 1 95 ? -0.985 5.241 5.008 1.00 93.38 95 ILE A N 1
ATOM 774 C CA . ILE A 1 95 ? -1.749 4.100 5.531 1.00 93.38 95 ILE A CA 1
ATOM 775 C C . ILE A 1 95 ? -1.872 4.191 7.048 1.00 93.38 95 ILE A C 1
ATOM 777 O O . ILE A 1 95 ? -2.979 4.090 7.572 1.00 93.38 95 ILE A O 1
ATOM 781 N N . SER A 1 96 ? -0.774 4.475 7.750 1.00 92.62 96 SER A N 1
ATOM 782 C CA . SER A 1 96 ? -0.785 4.655 9.203 1.00 92.62 96 SER A CA 1
ATOM 783 C C . SER A 1 96 ? -1.760 5.765 9.633 1.00 92.62 96 SER A C 1
ATOM 785 O O . SER A 1 96 ? -2.529 5.606 10.584 1.00 92.62 96 SER A O 1
ATOM 787 N N . THR A 1 97 ? -1.805 6.876 8.887 1.00 91.44 97 THR A N 1
ATOM 788 C CA . THR A 1 97 ? -2.751 7.983 9.126 1.00 91.44 97 THR A CA 1
ATOM 789 C C . THR A 1 97 ? -4.202 7.561 8.887 1.00 91.44 97 THR A C 1
ATOM 791 O O . THR A 1 97 ? -5.078 7.864 9.704 1.00 91.44 97 THR A O 1
ATOM 794 N N . ASN A 1 98 ? -4.453 6.834 7.796 1.00 89.19 98 ASN A N 1
ATOM 795 C CA . ASN A 1 98 ? -5.773 6.317 7.450 1.00 89.19 98 ASN A CA 1
ATOM 796 C C . ASN A 1 98 ? -6.278 5.351 8.524 1.00 89.19 98 ASN A C 1
ATOM 798 O O . ASN A 1 98 ? -7.374 5.543 9.042 1.00 89.19 98 ASN A O 1
ATOM 802 N N . ILE A 1 99 ? -5.463 4.370 8.919 1.00 92.19 99 ILE A N 1
ATOM 803 C CA . ILE A 1 99 ? -5.814 3.401 9.961 1.00 92.19 99 ILE A CA 1
ATOM 804 C C . ILE A 1 99 ? -6.179 4.114 11.263 1.00 92.19 99 ILE A C 1
ATOM 806 O O . ILE A 1 99 ? -7.226 3.833 11.840 1.00 92.19 99 ILE A O 1
ATOM 810 N N . ARG A 1 100 ? -5.360 5.073 11.710 1.00 90.25 100 ARG A N 1
ATOM 811 C CA . ARG A 1 100 ? -5.626 5.828 12.945 1.00 90.25 100 ARG A CA 1
ATOM 812 C C . ARG A 1 100 ? -6.932 6.609 12.869 1.00 90.25 100 ARG A C 1
ATOM 814 O O . ARG A 1 100 ? -7.726 6.556 13.802 1.00 90.25 100 ARG A O 1
ATOM 821 N N . THR A 1 101 ? -7.173 7.283 11.748 1.00 89.56 101 THR A N 1
ATOM 822 C CA . THR A 1 101 ? -8.394 8.070 11.536 1.00 89.56 101 THR A CA 1
ATOM 823 C C . THR A 1 101 ? -9.636 7.183 11.562 1.00 89.56 101 THR A C 1
ATOM 825 O O . THR A 1 101 ? -10.636 7.533 12.183 1.00 89.56 101 THR A O 1
ATOM 828 N N . GLU A 1 102 ? -9.590 6.022 10.911 1.00 87.50 102 GLU A N 1
ATOM 829 C CA . GLU A 1 102 ? -10.722 5.094 10.894 1.00 87.50 102 GLU A CA 1
ATOM 830 C C . GLU A 1 102 ? -10.906 4.410 12.261 1.00 87.50 102 GLU A C 1
ATOM 832 O O . GLU A 1 102 ? -12.030 4.288 12.743 1.00 87.50 102 GLU A O 1
ATOM 837 N N . ALA A 1 103 ? -9.823 4.073 12.964 1.00 86.12 103 ALA A N 1
ATOM 838 C CA . ALA A 1 103 ? -9.890 3.555 14.330 1.00 86.12 103 ALA A CA 1
ATOM 839 C C . ALA A 1 103 ? -10.490 4.567 15.323 1.00 86.12 103 ALA A C 1
ATOM 841 O O . ALA A 1 103 ? -11.240 4.188 16.223 1.00 86.12 103 ALA A O 1
ATOM 842 N N . GLU A 1 104 ? -10.204 5.862 15.169 1.00 86.06 104 GLU A N 1
ATOM 843 C CA . GLU A 1 104 ? -10.842 6.916 15.964 1.00 86.06 104 GLU A CA 1
ATOM 844 C C . GLU A 1 104 ? -12.348 7.020 15.701 1.00 86.06 104 GLU A C 1
ATOM 846 O O . GLU A 1 104 ? -13.114 7.247 16.640 1.00 86.06 104 GLU A O 1
ATOM 851 N N . LYS A 1 105 ? -12.792 6.837 14.451 1.00 85.06 105 LYS A N 1
ATOM 852 C CA . LYS A 1 105 ? -14.227 6.778 14.130 1.00 85.06 105 LYS A CA 1
ATOM 853 C C . LYS A 1 105 ? -14.882 5.564 14.775 1.00 85.06 105 LYS A C 1
ATOM 855 O O . LYS A 1 105 ? -15.899 5.733 15.437 1.00 85.06 105 LYS A O 1
ATOM 860 N N . LEU A 1 106 ? -14.250 4.390 14.692 1.00 81.25 106 LEU A N 1
ATOM 861 C CA . LEU A 1 106 ? -14.743 3.175 15.346 1.00 81.25 106 LEU A CA 1
ATOM 862 C C . LEU A 1 106 ? -14.910 3.367 16.858 1.00 81.25 106 LEU A C 1
ATOM 864 O O . LEU A 1 106 ? -15.937 2.988 17.411 1.00 81.25 106 LEU A O 1
ATOM 868 N N . LYS A 1 107 ? -13.950 4.018 17.530 1.00 78.62 107 LYS A N 1
ATOM 869 C CA . LYS A 1 107 ? -14.075 4.350 18.961 1.00 78.62 107 LYS A CA 1
ATOM 870 C C . LYS A 1 107 ? -15.270 5.259 19.253 1.00 78.62 107 LYS A C 1
ATOM 872 O O . LYS A 1 107 ? -15.942 5.072 20.261 1.00 78.62 107 LYS A O 1
ATOM 877 N N . LYS A 1 108 ? -15.537 6.245 18.392 1.00 77.44 108 LYS A N 1
ATOM 878 C CA . LYS A 1 108 ? -16.684 7.157 18.548 1.00 77.44 108 LYS A CA 1
ATOM 879 C C . LYS A 1 108 ? -18.016 6.449 18.306 1.00 77.44 108 LYS A C 1
ATOM 881 O O . LYS A 1 108 ? -18.967 6.702 19.036 1.00 77.44 108 LYS A O 1
ATOM 886 N N . GLU A 1 109 ? -18.079 5.567 17.313 1.00 73.56 109 GLU A N 1
ATOM 887 C CA . GLU A 1 109 ? -19.280 4.797 16.965 1.00 73.56 109 GLU A CA 1
ATOM 888 C C . GLU A 1 109 ? -19.617 3.727 18.008 1.00 73.56 109 GLU A C 1
ATOM 890 O O . GLU A 1 109 ? -20.790 3.501 18.298 1.00 73.56 109 GLU A O 1
ATOM 895 N N . GLN A 1 110 ? -18.604 3.111 18.622 1.00 66.12 110 GLN A N 1
ATOM 896 C CA . GLN A 1 110 ? -18.789 2.163 19.726 1.00 66.12 110 GLN A CA 1
ATOM 897 C C . GLN A 1 110 ? -19.220 2.846 21.038 1.00 66.12 110 GLN A C 1
ATOM 899 O O . GLN A 1 110 ? -19.691 2.166 21.949 1.00 66.12 110 GLN A O 1
ATOM 904 N N . GLY A 1 111 ? -19.131 4.180 21.103 1.00 55.97 111 GLY A N 1
ATOM 905 C CA . GLY A 1 111 ? -19.467 4.988 22.271 1.00 55.97 111 GLY A CA 1
ATOM 906 C C . GLY A 1 111 ? -18.440 4.856 23.397 1.00 55.97 111 GLY A C 1
ATOM 907 O O . GLY A 1 111 ? -17.759 3.841 23.541 1.00 55.97 111 GLY A O 1
ATOM 908 N N . GLU A 1 112 ? -18.328 5.887 24.241 1.00 60.44 112 GLU A N 1
ATOM 909 C CA . GLU A 1 112 ? -17.695 5.682 25.546 1.00 60.44 112 GLU A CA 1
ATOM 910 C C . GLU A 1 112 ? -18.509 4.626 26.311 1.00 60.44 112 GLU A C 1
ATOM 912 O O . GLU A 1 112 ? -19.746 4.684 26.278 1.00 60.44 112 GLU A O 1
ATOM 917 N N . PRO A 1 113 ? -17.867 3.658 26.994 1.00 57.50 113 PRO A N 1
ATOM 918 C CA . PRO A 1 113 ? -18.597 2.744 27.856 1.00 57.50 113 PRO A CA 1
ATOM 919 C C . PRO A 1 113 ? -19.402 3.588 28.841 1.00 57.50 113 PRO A C 1
ATOM 921 O O . PRO A 1 113 ? -18.829 4.392 29.579 1.00 57.50 113 PRO A O 1
ATOM 924 N N . LEU A 1 114 ? -20.732 3.440 28.808 1.00 57.94 114 LEU A N 1
ATOM 925 C CA . LEU A 1 114 ? -21.626 4.172 29.697 1.00 57.94 114 LEU A CA 1
ATOM 926 C C . LEU A 1 114 ? -21.089 4.045 31.122 1.00 57.94 114 LEU A C 1
ATOM 928 O O . LEU A 1 114 ? -20.885 2.932 31.619 1.00 57.94 114 LEU A O 1
ATOM 932 N N . SER A 1 115 ? -20.888 5.188 31.778 1.00 68.25 115 SER A N 1
ATOM 933 C CA . SER A 1 115 ? -20.629 5.250 33.215 1.00 68.25 115 SER A CA 1
ATOM 934 C C . SER A 1 115 ? -21.581 4.299 33.943 1.00 68.25 115 SER A C 1
ATOM 936 O O . SER A 1 115 ? -22.737 4.139 33.538 1.00 68.25 115 SER A O 1
ATOM 938 N N . PHE A 1 116 ? -21.122 3.670 35.029 1.00 69.38 116 PHE A N 1
ATOM 939 C CA . PHE A 1 116 ? -21.956 2.765 35.828 1.00 69.38 116 PHE A CA 1
ATOM 940 C C . PHE A 1 116 ? -23.327 3.384 36.153 1.00 69.38 116 PHE A C 1
ATOM 942 O O . PHE A 1 116 ? -24.347 2.702 36.088 1.00 69.38 116 PHE A O 1
ATOM 949 N N . ILE A 1 117 ? -23.367 4.694 36.418 1.00 69.62 117 ILE A N 1
ATOM 950 C CA . ILE A 1 117 ? -24.606 5.423 36.710 1.00 69.62 117 ILE A CA 1
ATOM 951 C C . ILE A 1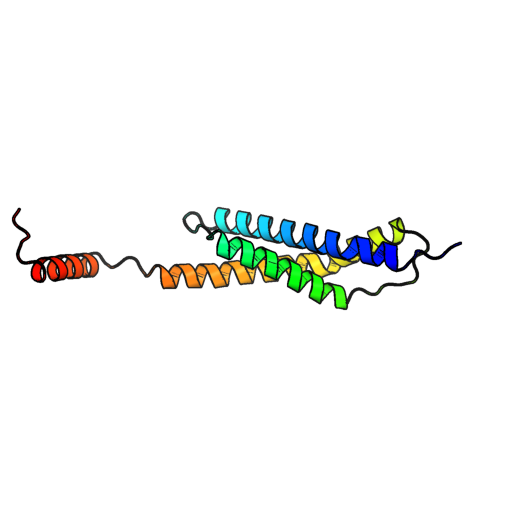 117 ? -25.523 5.520 35.485 1.00 69.62 117 ILE A C 1
ATOM 953 O O . ILE A 1 117 ? -26.737 5.386 35.631 1.00 69.62 117 ILE A O 1
ATOM 957 N N . ASP A 1 118 ? -24.980 5.722 34.288 1.00 75.31 118 ASP A N 1
ATOM 958 C CA . ASP A 1 118 ? -25.786 5.834 33.069 1.00 75.31 118 ASP A CA 1
ATOM 959 C C . ASP A 1 118 ? -26.260 4.462 32.576 1.00 75.31 118 ASP A C 1
ATOM 961 O O . ASP A 1 118 ? -27.410 4.326 32.156 1.00 75.31 118 ASP A O 1
ATOM 965 N N . SER A 1 119 ? -25.433 3.425 32.742 1.00 71.81 119 SER A N 1
ATOM 966 C CA . SER A 1 119 ? -25.835 2.026 32.545 1.00 71.81 119 SER A CA 1
ATOM 967 C C . SER A 1 119 ? -26.977 1.642 33.490 1.00 71.81 119 SER A C 1
ATOM 969 O O . SER A 1 119 ? -27.991 1.102 33.050 1.00 71.81 119 SER A O 1
ATOM 971 N N . PHE A 1 120 ? -26.862 1.994 34.776 1.00 74.06 120 PHE A N 1
ATOM 972 C CA . PHE A 1 120 ? -27.899 1.739 35.775 1.00 74.06 120 PHE A CA 1
ATOM 973 C C . PHE A 1 120 ? -29.195 2.503 35.471 1.00 74.06 120 PHE A C 1
ATOM 975 O O . PHE A 1 120 ? -30.279 1.927 35.512 1.00 74.06 120 PHE A O 1
ATOM 982 N N . ARG A 1 121 ? -29.107 3.787 35.098 1.00 75.56 121 ARG A N 1
ATOM 983 C CA . ARG A 1 121 ? -30.279 4.587 34.701 1.00 75.56 121 ARG A CA 1
ATOM 984 C C . ARG A 1 121 ? -30.987 4.007 33.486 1.00 75.56 121 ARG A C 1
ATOM 986 O O . ARG A 1 121 ? -32.213 3.949 33.488 1.00 75.56 121 ARG A O 1
ATOM 993 N N . LYS A 1 122 ? -30.235 3.567 32.476 1.00 76.38 122 LYS A N 1
ATOM 994 C CA . LYS A 1 122 ? -30.799 2.930 31.284 1.00 76.38 122 LYS A CA 1
ATOM 995 C C . LYS A 1 122 ? -31.528 1.635 31.645 1.00 76.38 122 LYS A C 1
ATOM 997 O O . LYS A 1 122 ? -32.676 1.467 31.254 1.00 76.38 122 LYS A O 1
ATOM 1002 N N . GLN A 1 123 ? -30.915 0.792 32.474 1.00 77.06 123 GLN A N 1
ATOM 1003 C CA . GLN A 1 123 ? -31.495 -0.477 32.914 1.00 77.06 123 GLN A CA 1
ATOM 1004 C C . GLN A 1 123 ? -32.781 -0.283 33.738 1.00 77.06 123 GLN A C 1
ATOM 1006 O O . GLN A 1 123 ? -33.772 -0.972 33.512 1.00 77.06 123 GLN A O 1
ATOM 1011 N N . VAL A 1 124 ? -32.805 0.706 34.639 1.00 75.44 124 VAL A N 1
ATOM 1012 C CA . VAL A 1 124 ? -34.009 1.071 35.407 1.00 75.44 124 VAL A CA 1
ATOM 1013 C C . VAL A 1 124 ? -35.093 1.664 34.502 1.00 75.44 124 VAL A C 1
ATOM 1015 O O . VAL A 1 124 ? -36.274 1.390 34.702 1.00 75.44 124 VAL A O 1
ATOM 1018 N N . HIS A 1 125 ? -34.724 2.459 33.494 1.00 73.75 125 HIS A N 1
ATOM 1019 C CA . HIS A 1 125 ? -35.692 3.055 32.574 1.00 73.75 125 HIS A CA 1
ATOM 1020 C C . HIS A 1 125 ? -36.319 2.017 31.632 1.00 73.75 125 HIS A C 1
ATOM 1022 O O . HIS A 1 125 ? -37.527 2.052 31.412 1.00 73.75 125 HIS A O 1
ATOM 1028 N N . GLU A 1 126 ? -35.530 1.057 31.146 1.00 73.94 126 GLU A N 1
ATOM 1029 C CA . GLU A 1 126 ? -36.004 -0.079 30.346 1.00 73.94 126 GLU A CA 1
ATOM 1030 C C . GLU A 1 126 ? -36.895 -1.022 31.172 1.00 73.94 126 GLU A C 1
ATOM 1032 O O . GLU A 1 126 ? -37.935 -1.460 30.684 1.00 73.94 126 GLU A O 1
ATOM 1037 N N . GLN A 1 127 ? -36.562 -1.272 32.446 1.00 67.38 127 GLN A N 1
ATOM 1038 C CA . GLN A 1 127 ? -37.430 -2.025 33.364 1.00 67.38 127 GLN A CA 1
ATOM 1039 C C . GLN A 1 127 ? -38.739 -1.288 33.678 1.00 67.38 127 GLN A C 1
ATOM 1041 O O . GLN A 1 127 ? -39.789 -1.914 33.759 1.00 67.38 127 GLN A O 1
ATOM 1046 N N . ALA A 1 128 ? -38.713 0.041 33.802 1.00 68.19 128 ALA A N 1
ATOM 1047 C CA . ALA A 1 128 ? -39.917 0.839 34.039 1.00 68.19 128 ALA A CA 1
ATOM 1048 C C . ALA A 1 128 ? -40.868 0.892 32.826 1.00 68.19 128 ALA A C 1
ATOM 1050 O O . ALA A 1 128 ? -42.046 1.207 32.988 1.00 68.19 128 ALA A O 1
ATOM 1051 N N . GLN A 1 129 ? -40.371 0.600 31.620 1.00 65.88 129 GLN A N 1
ATOM 1052 C CA . GLN A 1 129 ? -41.162 0.566 30.385 1.00 65.88 129 GLN A CA 1
ATOM 1053 C C . GLN A 1 129 ? -41.676 -0.838 30.026 1.00 65.88 129 GLN A C 1
ATOM 1055 O O . GLN A 1 129 ? -42.483 -0.957 29.106 1.00 65.88 129 GLN A O 1
ATOM 1060 N N . ASN A 1 130 ? -41.259 -1.881 30.753 1.00 58.56 130 ASN A N 1
ATOM 1061 C CA . ASN A 1 130 ? -41.678 -3.263 30.525 1.00 58.56 130 ASN A CA 1
ATOM 1062 C C . ASN A 1 130 ? -42.460 -3.786 31.751 1.00 58.56 130 ASN A C 1
ATOM 1064 O O . ASN A 1 130 ? -41.847 -4.223 32.727 1.00 58.56 130 ASN A O 1
ATOM 1068 N N . PRO A 1 131 ? -43.806 -3.734 31.744 1.00 56.94 131 PRO A N 1
ATOM 1069 C CA . PRO A 1 131 ? -44.624 -4.017 32.929 1.00 56.94 131 PRO A CA 1
ATOM 1070 C C . PRO A 1 131 ? -44.625 -5.487 33.388 1.00 56.94 131 PRO A C 1
ATOM 1072 O O . PRO A 1 131 ? -45.169 -5.769 34.451 1.00 56.94 131 PRO A O 1
ATOM 1075 N N . ASP A 1 132 ? -43.995 -6.405 32.648 1.00 58.12 132 ASP A N 1
ATOM 1076 C CA . ASP A 1 132 ? -43.973 -7.846 32.950 1.00 58.12 132 ASP A CA 1
ATOM 1077 C C . ASP A 1 132 ? -42.666 -8.344 33.601 1.00 58.12 132 ASP A C 1
ATOM 1079 O O . ASP A 1 132 ? -42.428 -9.550 33.689 1.00 58.12 132 ASP A O 1
ATOM 1083 N N . PHE A 1 133 ? -41.795 -7.451 34.085 1.00 51.62 133 PHE A N 1
ATOM 1084 C CA . PHE A 1 133 ? -40.568 -7.857 34.783 1.00 51.62 133 PHE A CA 1
ATOM 1085 C C . PHE A 1 133 ? -40.863 -8.262 36.242 1.00 51.62 133 PHE A C 1
ATOM 1087 O O . PHE A 1 133 ? -40.595 -7.523 37.188 1.00 51.62 133 PHE A O 1
ATOM 1094 N N . HIS A 1 134 ? -41.441 -9.450 36.430 1.00 54.12 134 HIS A N 1
ATOM 1095 C CA . HIS A 1 134 ? -41.485 -10.122 37.727 1.00 54.12 134 HIS A CA 1
ATOM 1096 C C . HIS A 1 134 ? -40.239 -11.004 37.909 1.00 54.12 134 HIS A C 1
ATOM 1098 O O . HIS A 1 134 ? -39.907 -11.802 37.033 1.00 54.12 134 HIS A O 1
ATOM 1104 N N . LEU A 1 135 ? -39.555 -10.787 39.041 1.00 48.69 135 LEU A N 1
ATOM 1105 C CA . LEU A 1 135 ? -38.401 -11.545 39.547 1.00 48.69 135 LEU A CA 1
ATOM 1106 C C . LEU A 1 135 ? -38.673 -13.050 39.665 1.00 48.69 135 LEU A C 1
ATOM 1108 O O . LEU A 1 135 ? -39.795 -13.405 40.094 1.00 48.69 135 LEU A O 1
#

Sequence (135 aa):
MSELKKEDMLAYIPDKLTEKGTAIAVEEILNFEKENPGINIPADLRETIVQRSIADLSFSFSEFRTHAFTDMDDFKEHFEKWYADRAEPALHRMISTNIRTEAEKLKKEQGEPLSFIDSFRKQVHEQAQNPDFHL

Radius of gyration: 24.37 Å; chains: 1; bounding box: 64×22×69 Å

pLDDT: mean 85.15, std 11.85, range [48.69, 96.75]